Protein AF-A0A0F9SJK8-F1 (afdb_monomer_lite)

Sequence (88 aa):
MANTTGKKFGGRQKGTQNKLTTSFKELVMQTYCELERKKDKGMLIWALENETDFYKIASKLIPTEMQGQMTGELLIKVIREGNNPKTT

Structure (mmCIF, N/CA/C/O backbone):
data_AF-A0A0F9SJK8-F1
#
_entry.id   AF-A0A0F9SJK8-F1
#
loop_
_atom_site.group_PDB
_atom_site.id
_atom_site.type_symbol
_atom_site.label_atom_id
_atom_site.label_alt_id
_atom_site.label_comp_id
_atom_site.label_asym_id
_atom_site.label_entity_id
_atom_site.label_seq_id
_atom_site.pdbx_PDB_ins_code
_atom_site.Cartn_x
_atom_site.Cartn_y
_atom_site.Cartn_z
_atom_site.occupancy
_atom_site.B_iso_or_equiv
_atom_site.auth_seq_id
_atom_site.auth_comp_id
_atom_site.auth_asym_id
_atom_site.auth_atom_id
_atom_site.pdbx_PDB_model_num
ATOM 1 N N . MET A 1 1 ? -14.827 -0.108 61.894 1.00 40.59 1 MET A N 1
ATOM 2 C CA . MET A 1 1 ? -14.703 -0.996 60.719 1.00 40.59 1 MET A CA 1
ATOM 3 C C . MET A 1 1 ? -14.873 -0.145 59.470 1.00 40.59 1 MET A C 1
ATOM 5 O O . MET A 1 1 ? -15.905 0.500 59.347 1.00 40.59 1 MET A O 1
ATOM 9 N N . ALA A 1 2 ? -13.850 -0.035 58.619 1.00 45.44 2 ALA A N 1
ATOM 10 C CA . ALA A 1 2 ? -13.893 0.823 57.434 1.00 45.44 2 ALA A CA 1
ATOM 11 C C . ALA A 1 2 ? -14.419 0.030 56.225 1.00 45.44 2 ALA A C 1
ATOM 13 O O . ALA A 1 2 ? -13.765 -0.904 55.773 1.00 45.44 2 ALA A O 1
ATOM 14 N N . ASN A 1 3 ? -15.595 0.402 55.713 1.00 53.53 3 ASN A N 1
ATOM 15 C CA . ASN A 1 3 ? -16.116 -0.093 54.437 1.00 53.53 3 ASN A CA 1
ATOM 16 C C . ASN A 1 3 ? -15.500 0.729 53.298 1.00 53.53 3 ASN A C 1
ATOM 18 O O . ASN A 1 3 ? -16.013 1.788 52.940 1.00 53.53 3 ASN A O 1
ATOM 22 N N . THR A 1 4 ? -14.401 0.257 52.713 1.00 55.44 4 THR A N 1
ATOM 23 C CA . THR A 1 4 ? -13.892 0.776 51.438 1.00 55.44 4 THR A CA 1
ATOM 24 C C . THR A 1 4 ? -14.419 -0.090 50.300 1.00 55.44 4 THR A C 1
ATOM 26 O O . THR A 1 4 ? -13.765 -1.010 49.815 1.00 55.44 4 THR A O 1
ATOM 29 N N . THR A 1 5 ? -15.634 0.217 49.846 1.00 57.78 5 THR A N 1
ATOM 30 C CA . THR A 1 5 ? -16.185 -0.302 48.589 1.00 57.78 5 THR A CA 1
ATOM 31 C C . THR A 1 5 ? -15.348 0.251 47.432 1.00 57.78 5 THR A C 1
ATOM 33 O O . THR A 1 5 ? -15.653 1.299 46.868 1.00 57.78 5 THR A O 1
ATOM 36 N N . GLY A 1 6 ? -14.245 -0.425 47.106 1.00 56.16 6 GLY A N 1
ATOM 37 C CA . GLY A 1 6 ? -13.291 -0.049 46.062 1.00 56.16 6 GLY A CA 1
ATOM 38 C C . GLY A 1 6 ? -13.851 -0.221 44.650 1.00 56.16 6 GLY A C 1
ATOM 39 O O . GLY A 1 6 ? -13.351 -1.031 43.874 1.00 56.16 6 GLY A O 1
ATOM 40 N N . LYS A 1 7 ? -14.899 0.525 44.287 1.00 64.50 7 LYS A N 1
ATOM 41 C CA . LYS A 1 7 ? -15.338 0.626 42.891 1.00 64.50 7 LYS A CA 1
ATOM 42 C C . LYS A 1 7 ? -14.344 1.505 42.130 1.00 64.50 7 LYS A C 1
ATOM 44 O O . LYS A 1 7 ? -14.222 2.696 42.397 1.00 64.50 7 LYS A O 1
ATOM 49 N N . LYS A 1 8 ? -13.610 0.912 41.182 1.00 63.91 8 LYS A N 1
ATOM 50 C CA . LY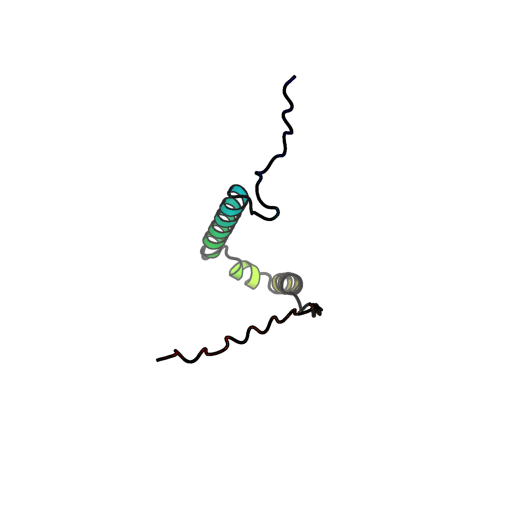S A 1 8 ? -12.728 1.642 40.260 1.00 63.91 8 LYS A CA 1
ATOM 51 C C . LYS A 1 8 ? -13.589 2.418 39.257 1.00 63.91 8 LYS A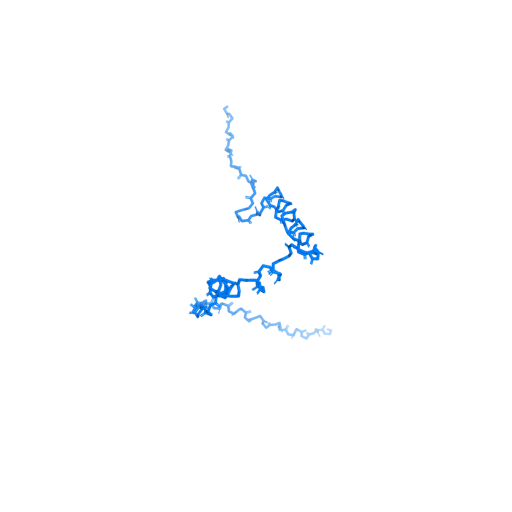 C 1
ATOM 53 O O . LYS A 1 8 ? -14.144 1.822 38.343 1.00 63.91 8 LYS A O 1
ATOM 58 N N . PHE A 1 9 ? -13.690 3.736 39.419 1.00 63.97 9 PHE A N 1
ATOM 59 C CA . PHE A 1 9 ? -14.405 4.638 38.496 1.00 63.97 9 PHE A CA 1
ATOM 60 C C . PHE A 1 9 ? -13.518 5.188 37.367 1.00 63.97 9 PHE A C 1
ATOM 62 O O . PHE A 1 9 ? -13.905 6.111 36.658 1.00 63.97 9 PHE A O 1
ATOM 69 N N . GLY A 1 10 ? -12.314 4.641 37.199 1.00 71.00 10 GLY A N 1
ATOM 70 C CA . GLY A 1 10 ? -11.326 5.151 36.261 1.00 71.00 10 GLY A CA 1
ATOM 71 C C . GLY A 1 10 ? -10.475 4.034 35.681 1.00 71.00 10 GLY A C 1
ATOM 72 O O . GLY A 1 10 ? -9.987 3.158 36.395 1.00 71.00 10 GLY A O 1
ATOM 73 N N . GLY A 1 11 ? -10.318 4.080 34.364 1.00 71.56 11 GLY A N 1
ATOM 74 C CA . GLY A 1 11 ? -9.530 3.168 33.553 1.00 71.56 11 GLY A CA 1
ATOM 75 C C . GLY A 1 11 ? -9.558 3.653 32.108 1.00 71.56 11 GLY A C 1
ATOM 76 O O . GLY A 1 11 ? -10.443 4.414 31.716 1.00 71.56 11 GLY A O 1
ATOM 77 N N . ARG A 1 12 ? -8.568 3.253 31.311 1.00 68.88 12 ARG A N 1
ATOM 78 C CA . ARG A 1 12 ? -8.546 3.584 29.883 1.00 68.88 12 ARG A CA 1
ATOM 79 C C . ARG A 1 12 ? -9.796 2.993 29.219 1.00 68.88 12 ARG A C 1
ATOM 81 O O . ARG A 1 12 ? -10.093 1.820 29.445 1.00 68.88 12 ARG A O 1
ATOM 88 N N . GLN A 1 13 ? -10.525 3.784 28.431 1.00 77.38 13 GLN A N 1
ATOM 89 C CA . GLN A 1 13 ? -11.717 3.285 27.743 1.00 77.38 13 GLN A CA 1
ATOM 90 C C . GLN A 1 13 ? -11.329 2.139 26.797 1.00 77.38 13 GLN A C 1
ATOM 92 O O . GLN A 1 13 ? -10.269 2.153 26.163 1.00 77.38 13 GLN A O 1
ATOM 97 N N . LYS A 1 14 ? -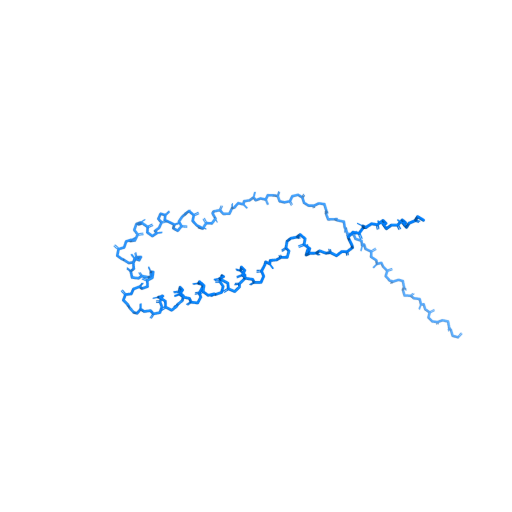12.177 1.109 26.718 1.00 61.16 14 LYS A N 1
ATOM 98 C CA . LYS A 1 14 ? -11.967 -0.025 25.811 1.00 61.16 14 LYS A CA 1
ATOM 99 C C . LYS A 1 14 ? -11.934 0.509 24.374 1.00 61.16 14 LYS A C 1
ATOM 101 O O . LYS A 1 14 ? -12.891 1.133 23.937 1.00 61.16 14 LYS A O 1
ATOM 106 N N . GLY A 1 15 ? -10.821 0.294 23.672 1.00 68.69 15 GLY A N 1
ATOM 107 C CA . GLY A 1 15 ? -10.587 0.834 22.326 1.00 68.69 15 GLY A CA 1
ATOM 108 C C . GLY A 1 15 ? -9.721 2.098 22.277 1.00 68.69 15 GLY A C 1
ATOM 109 O O . GLY A 1 15 ? -9.301 2.493 21.194 1.00 68.69 15 GLY A O 1
ATOM 110 N N . THR A 1 16 ? -9.368 2.707 23.418 1.00 70.81 16 THR A N 1
ATOM 111 C CA . THR A 1 16 ? -8.372 3.786 23.432 1.00 70.81 16 THR A CA 1
ATOM 112 C C . THR A 1 16 ? -7.013 3.232 23.012 1.00 70.81 16 THR A C 1
ATOM 114 O O . THR A 1 16 ? -6.362 2.508 23.770 1.00 70.81 16 THR A O 1
ATOM 117 N N . GLN A 1 17 ? -6.566 3.600 21.813 1.00 64.44 17 GLN A N 1
ATOM 118 C CA . GLN A 1 17 ? -5.284 3.172 21.263 1.00 64.44 17 GLN A CA 1
ATOM 119 C C . GLN A 1 17 ? -4.138 3.557 22.210 1.00 64.44 17 GLN A C 1
ATOM 121 O O . GLN A 1 17 ? -4.137 4.642 22.809 1.00 64.44 17 GLN A O 1
ATOM 126 N N . ASN A 1 18 ? -3.172 2.652 22.405 1.00 68.56 18 ASN A N 1
ATOM 127 C CA . ASN A 1 18 ? -2.031 2.945 23.262 1.00 68.56 18 ASN A CA 1
ATOM 128 C C . ASN A 1 18 ? -1.147 4.008 22.584 1.00 68.56 18 ASN A C 1
ATOM 130 O O . ASN A 1 18 ? -0.827 3.868 21.407 1.00 68.56 18 ASN A O 1
ATOM 134 N N . LYS A 1 19 ? -0.717 5.050 23.309 1.00 70.25 19 LYS A N 1
ATOM 135 C CA . LYS A 1 19 ? 0.087 6.142 22.724 1.00 70.25 19 LYS A CA 1
ATOM 136 C C . LYS A 1 19 ? 1.395 5.588 22.149 1.00 70.25 19 LYS A C 1
ATOM 138 O O . LYS A 1 19 ? 1.758 5.919 21.032 1.00 70.25 19 LYS A O 1
ATOM 143 N N . LEU A 1 20 ? 1.999 4.631 22.860 1.00 73.25 20 LEU A N 1
ATOM 144 C CA . LEU A 1 20 ? 3.176 3.883 22.414 1.00 73.25 20 LEU A CA 1
ATOM 145 C C . LEU A 1 20 ? 2.945 3.172 21.070 1.00 73.25 20 LEU A C 1
ATOM 147 O O . LEU A 1 20 ? 3.780 3.237 20.176 1.00 73.25 20 LEU A O 1
ATOM 151 N N . THR A 1 21 ? 1.789 2.520 20.905 1.00 73.50 21 THR A N 1
ATOM 152 C CA . THR A 1 21 ? 1.456 1.833 19.648 1.00 73.50 21 THR A CA 1
ATOM 153 C C . THR A 1 21 ? 1.164 2.801 18.508 1.00 73.50 21 THR A C 1
ATOM 155 O O . THR A 1 21 ? 1.372 2.440 17.356 1.00 73.50 21 THR A O 1
ATOM 158 N N . THR A 1 22 ? 0.690 4.014 18.799 1.00 76.81 22 THR A N 1
ATOM 159 C CA . THR A 1 22 ? 0.501 5.060 17.787 1.00 76.81 22 THR A CA 1
ATOM 160 C C . THR A 1 22 ? 1.849 5.593 17.309 1.00 76.81 22 THR A C 1
ATOM 162 O O . THR A 1 22 ? 2.125 5.516 16.118 1.00 76.81 22 THR A O 1
ATOM 165 N N . SER A 1 23 ? 2.734 5.994 18.225 1.00 79.19 23 SER A N 1
ATOM 166 C CA . SER A 1 23 ? 4.068 6.499 17.875 1.00 79.19 23 SER A CA 1
ATOM 167 C C . SER A 1 23 ? 4.920 5.465 17.139 1.00 79.19 23 SER A C 1
ATOM 169 O O . SER A 1 23 ? 5.663 5.806 16.225 1.00 79.19 23 SER A O 1
ATOM 171 N N . PHE A 1 24 ? 4.784 4.180 17.481 1.00 78.25 24 PHE A N 1
ATOM 172 C CA . PHE A 1 24 ? 5.465 3.120 16.741 1.00 78.25 24 PHE A CA 1
ATOM 173 C C . PHE A 1 24 ? 4.939 2.977 15.304 1.00 78.25 24 PHE A C 1
ATOM 175 O O . PHE A 1 24 ? 5.733 2.843 14.378 1.00 78.25 24 PHE A O 1
ATOM 182 N N . LYS A 1 25 ? 3.617 3.055 15.086 1.00 81.56 25 LYS A N 1
ATOM 183 C CA . LYS A 1 25 ? 3.036 3.038 13.730 1.00 81.56 25 LYS A CA 1
ATOM 184 C C . LYS A 1 25 ? 3.504 4.231 12.898 1.00 81.56 25 LYS A C 1
ATOM 186 O O . LYS A 1 25 ? 3.828 4.056 11.729 1.00 81.56 25 LYS A O 1
ATOM 191 N N . GLU A 1 26 ? 3.553 5.415 13.500 1.00 87.31 26 GLU A N 1
ATOM 192 C CA . GLU A 1 26 ? 4.054 6.634 12.855 1.00 87.31 26 GLU A CA 1
ATOM 193 C C . GLU A 1 26 ? 5.520 6.481 12.445 1.00 87.31 26 GLU A C 1
ATOM 195 O O . GLU A 1 26 ? 5.863 6.747 11.295 1.00 87.31 26 GLU A O 1
ATOM 200 N N . LEU A 1 27 ? 6.363 5.964 13.343 1.00 88.56 27 LEU A N 1
ATOM 201 C CA . LEU A 1 27 ? 7.774 5.711 13.061 1.00 88.56 27 LEU A CA 1
ATOM 202 C C . LEU A 1 27 ? 7.957 4.708 11.913 1.00 88.56 27 L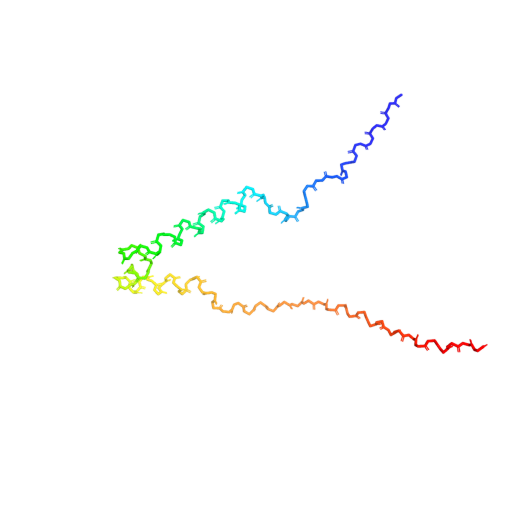EU A C 1
ATOM 204 O O . LEU A 1 27 ? 8.774 4.931 11.020 1.00 88.56 27 LEU A O 1
ATOM 208 N N . VAL A 1 28 ? 7.189 3.614 11.912 1.00 86.31 28 VAL A N 1
ATOM 209 C CA . VAL A 1 28 ? 7.232 2.607 10.841 1.00 86.31 28 VAL A CA 1
ATOM 210 C C . VAL A 1 28 ? 6.791 3.213 9.507 1.00 86.31 28 VAL A C 1
ATOM 212 O O . VAL A 1 28 ? 7.475 3.017 8.505 1.00 86.31 28 VAL A O 1
ATOM 215 N N . MET A 1 29 ? 5.707 3.995 9.493 1.00 87.88 29 MET A N 1
ATOM 216 C CA . MET A 1 29 ? 5.229 4.678 8.287 1.00 87.88 29 MET A CA 1
ATOM 217 C C . MET A 1 29 ? 6.268 5.667 7.751 1.00 87.88 29 MET A C 1
ATOM 219 O O . MET A 1 29 ? 6.562 5.675 6.560 1.00 87.88 29 MET A O 1
ATOM 223 N N . GLN A 1 30 ? 6.870 6.470 8.628 1.00 90.31 30 GLN A N 1
ATOM 224 C CA . GLN A 1 30 ? 7.916 7.410 8.241 1.00 90.31 30 GLN A CA 1
ATOM 225 C C . GLN A 1 30 ? 9.134 6.680 7.664 1.00 90.31 30 GLN A C 1
ATOM 227 O O . GLN A 1 30 ? 9.634 7.064 6.611 1.00 90.31 30 GLN A O 1
ATOM 232 N N . THR A 1 31 ? 9.572 5.597 8.308 1.00 85.25 31 THR A N 1
ATOM 233 C CA . THR A 1 31 ? 10.694 4.775 7.828 1.00 85.25 31 THR A CA 1
ATOM 234 C C . THR A 1 31 ? 10.401 4.183 6.450 1.00 85.25 31 THR A C 1
ATOM 236 O O . THR A 1 31 ? 11.261 4.223 5.574 1.00 85.25 31 THR A O 1
ATOM 239 N N . TYR A 1 32 ? 9.181 3.684 6.236 1.00 86.94 32 TYR A N 1
ATOM 240 C CA . TYR A 1 32 ? 8.735 3.182 4.938 1.00 86.94 32 TYR A CA 1
ATOM 241 C C . TYR A 1 32 ? 8.772 4.277 3.865 1.00 86.94 32 TYR A C 1
ATOM 243 O O . TYR A 1 32 ? 9.388 4.084 2.822 1.00 86.94 32 TYR A O 1
ATOM 251 N N . CYS A 1 33 ? 8.210 5.458 4.138 1.00 86.94 33 CYS A N 1
ATOM 252 C CA . CYS A 1 33 ? 8.241 6.587 3.206 1.00 86.94 33 CYS A CA 1
ATOM 253 C C . CYS A 1 33 ? 9.671 7.007 2.828 1.00 86.94 33 CYS A C 1
ATOM 255 O O . CYS A 1 33 ? 9.933 7.322 1.670 1.00 86.94 33 CYS A O 1
ATOM 257 N N . GLU A 1 34 ? 10.603 7.017 3.782 1.00 88.12 34 GLU A N 1
ATOM 258 C CA . GLU A 1 34 ? 12.007 7.341 3.505 1.00 88.12 34 GLU A CA 1
ATOM 259 C C . GLU A 1 34 ? 12.714 6.250 2.686 1.00 88.12 34 GLU A C 1
ATOM 261 O O . GLU A 1 34 ? 13.584 6.561 1.873 1.00 88.12 34 GLU A O 1
ATOM 266 N N . LEU A 1 35 ? 12.342 4.976 2.857 1.00 84.75 35 LEU A N 1
ATOM 267 C CA . LEU A 1 35 ? 12.829 3.887 2.007 1.00 84.75 35 LEU A CA 1
ATOM 268 C C . LEU A 1 35 ? 12.278 3.998 0.581 1.00 84.75 35 LEU A C 1
ATOM 270 O O . LEU A 1 35 ? 13.056 3.899 -0.363 1.00 84.75 35 LEU A O 1
ATOM 274 N N . GLU A 1 36 ? 10.986 4.295 0.427 1.00 86.00 36 GLU A N 1
ATOM 275 C CA . GLU A 1 36 ? 10.338 4.493 -0.876 1.00 86.00 36 GLU A CA 1
ATOM 276 C C . GLU A 1 36 ? 10.926 5.664 -1.669 1.00 86.00 36 GLU A C 1
ATOM 278 O O . GLU A 1 36 ? 11.049 5.599 -2.889 1.00 86.00 36 GLU A O 1
ATOM 283 N N . ARG A 1 37 ? 11.335 6.742 -0.988 1.00 83.69 37 ARG A N 1
ATOM 284 C CA . ARG A 1 37 ? 11.976 7.901 -1.633 1.00 83.69 37 ARG A CA 1
ATOM 285 C C . ARG A 1 37 ? 13.367 7.599 -2.185 1.00 83.69 37 ARG A C 1
ATOM 287 O O . ARG A 1 37 ? 13.881 8.387 -2.982 1.00 83.69 37 ARG A O 1
ATOM 294 N N . LYS A 1 38 ? 14.014 6.506 -1.766 1.00 83.56 38 LYS A N 1
ATOM 295 C CA . LYS A 1 38 ? 15.326 6.136 -2.302 1.00 83.56 38 LYS A CA 1
ATOM 296 C C . LYS A 1 38 ? 15.161 5.632 -3.728 1.00 83.56 38 LYS A C 1
ATOM 298 O O . LYS A 1 38 ? 14.523 4.614 -3.974 1.00 83.56 38 LYS A O 1
ATOM 303 N N . LYS A 1 39 ? 15.830 6.334 -4.641 1.00 69.75 39 LYS A N 1
ATOM 304 C CA . LYS A 1 39 ? 15.720 6.190 -6.097 1.00 69.75 39 LYS A CA 1
ATOM 305 C C . LYS A 1 39 ? 16.022 4.794 -6.657 1.00 69.75 39 LYS A C 1
ATOM 307 O O . LYS A 1 39 ? 15.698 4.575 -7.811 1.00 69.75 39 LYS A O 1
ATOM 312 N N . ASP A 1 40 ? 16.586 3.889 -5.851 1.00 73.62 40 ASP A N 1
ATOM 313 C CA . ASP A 1 40 ? 17.050 2.561 -6.281 1.00 73.62 40 ASP A CA 1
ATOM 314 C C . ASP A 1 40 ? 16.493 1.400 -5.432 1.00 73.62 40 ASP A C 1
ATOM 316 O O . ASP A 1 40 ? 16.904 0.256 -5.611 1.00 73.62 40 ASP A O 1
ATOM 320 N N . LYS A 1 41 ? 15.631 1.668 -4.437 1.00 74.12 41 LYS A N 1
ATOM 321 C CA . LYS A 1 41 ? 15.184 0.643 -3.463 1.00 74.12 41 LYS A CA 1
ATOM 322 C C . LYS A 1 41 ? 13.708 0.734 -3.058 1.00 74.12 41 LYS A C 1
ATOM 324 O O . LYS A 1 41 ? 13.317 0.097 -2.083 1.00 74.12 41 LYS A O 1
ATOM 329 N N . GLY A 1 42 ? 12.912 1.527 -3.772 1.00 83.94 42 GLY A N 1
ATOM 330 C CA . GLY A 1 42 ? 11.478 1.658 -3.513 1.00 83.94 42 GLY A CA 1
ATOM 331 C C . GLY A 1 42 ? 10.656 0.499 -4.080 1.00 83.94 42 GLY A C 1
ATOM 332 O O . GLY A 1 42 ? 11.082 -0.207 -4.999 1.00 83.94 42 GLY A O 1
ATOM 333 N N . MET A 1 43 ? 9.437 0.348 -3.571 1.00 84.69 43 MET A N 1
ATOM 334 C CA . MET A 1 43 ? 8.466 -0.668 -3.964 1.00 84.69 43 MET A CA 1
ATOM 335 C C . MET A 1 43 ? 8.134 -0.605 -5.452 1.00 84.69 43 MET A C 1
ATOM 337 O O . MET A 1 43 ? 7.880 -1.640 -6.058 1.00 84.69 43 MET A O 1
ATOM 341 N N . LEU A 1 44 ? 8.188 0.584 -6.063 1.00 86.31 44 LEU A N 1
ATOM 342 C CA . LEU A 1 44 ? 8.012 0.739 -7.508 1.00 86.31 44 LEU A CA 1
ATOM 343 C C . LEU A 1 44 ? 9.059 -0.052 -8.304 1.00 86.31 44 LEU A C 1
ATOM 345 O O . LEU A 1 44 ? 8.711 -0.714 -9.272 1.00 86.31 44 LEU A O 1
ATOM 349 N N . ILE A 1 45 ? 10.328 -0.003 -7.898 1.00 89.19 45 ILE A N 1
ATOM 350 C CA . ILE A 1 45 ? 11.418 -0.679 -8.618 1.00 89.19 45 ILE A CA 1
ATOM 351 C C . ILE A 1 45 ? 11.284 -2.184 -8.455 1.00 89.19 45 ILE A C 1
ATOM 353 O O . ILE A 1 45 ? 11.308 -2.912 -9.441 1.00 89.19 45 ILE A O 1
ATOM 357 N N . TRP A 1 46 ? 11.027 -2.634 -7.226 1.00 90.50 46 TRP A N 1
ATOM 358 C CA . TRP A 1 46 ? 10.731 -4.038 -6.969 1.00 90.50 46 TRP A CA 1
ATOM 359 C C . TRP A 1 46 ? 9.530 -4.533 -7.789 1.00 90.50 46 TRP A C 1
ATOM 361 O O . TRP A 1 46 ? 9.582 -5.629 -8.343 1.00 90.50 46 TRP A O 1
ATOM 371 N N . ALA A 1 47 ? 8.472 -3.722 -7.900 1.00 90.19 47 ALA A N 1
ATOM 372 C CA . ALA A 1 47 ? 7.273 -4.053 -8.663 1.00 90.19 47 ALA A CA 1
ATOM 373 C C . ALA A 1 47 ? 7.535 -4.125 -10.173 1.00 90.19 47 ALA A C 1
ATOM 375 O O . ALA A 1 47 ? 6.989 -5.010 -10.821 1.00 90.19 47 ALA A O 1
ATOM 376 N N . LEU A 1 48 ? 8.380 -3.246 -10.722 1.00 89.75 48 LEU A N 1
ATOM 377 C CA . LEU A 1 48 ? 8.798 -3.297 -12.128 1.00 89.75 48 LEU A CA 1
ATOM 378 C C . LEU A 1 48 ? 9.659 -4.534 -12.425 1.00 89.75 48 LEU A C 1
ATOM 380 O O . LEU A 1 48 ? 9.541 -5.125 -13.492 1.00 89.75 48 LEU A O 1
ATOM 384 N N . GLU A 1 49 ? 10.505 -4.954 -11.483 1.00 93.38 49 GLU A N 1
ATOM 385 C CA . GLU A 1 49 ? 11.310 -6.175 -11.617 1.00 93.38 49 GLU A CA 1
ATOM 386 C C . GLU A 1 49 ? 10.488 -7.460 -11.401 1.00 93.38 49 GLU A C 1
ATOM 388 O O . GLU A 1 49 ? 10.843 -8.515 -11.923 1.00 93.38 49 GLU A O 1
ATOM 393 N N . ASN A 1 50 ? 9.390 -7.388 -10.637 1.00 93.00 50 ASN A N 1
ATOM 394 C CA . ASN A 1 50 ? 8.601 -8.542 -10.191 1.00 93.00 50 ASN A CA 1
ATOM 395 C C . ASN A 1 50 ? 7.089 -8.323 -10.386 1.00 93.00 50 ASN A C 1
ATOM 397 O O . ASN A 1 50 ? 6.291 -8.548 -9.472 1.00 93.00 50 ASN A O 1
ATOM 401 N N . GLU A 1 51 ? 6.674 -7.911 -11.587 1.00 91.69 51 GLU A N 1
ATOM 402 C CA . GLU A 1 51 ? 5.289 -7.496 -11.874 1.00 91.69 51 GLU A CA 1
ATOM 403 C C . GLU A 1 51 ? 4.245 -8.548 -11.474 1.00 91.69 51 GLU A C 1
ATOM 405 O O . GLU A 1 51 ? 3.238 -8.247 -10.833 1.00 91.69 51 GLU A O 1
ATOM 410 N N . THR A 1 52 ? 4.496 -9.817 -11.809 1.00 93.19 52 THR A N 1
ATOM 411 C CA . THR A 1 52 ? 3.552 -10.911 -11.531 1.00 93.19 52 THR A CA 1
ATOM 412 C C . THR A 1 52 ? 3.336 -11.109 -10.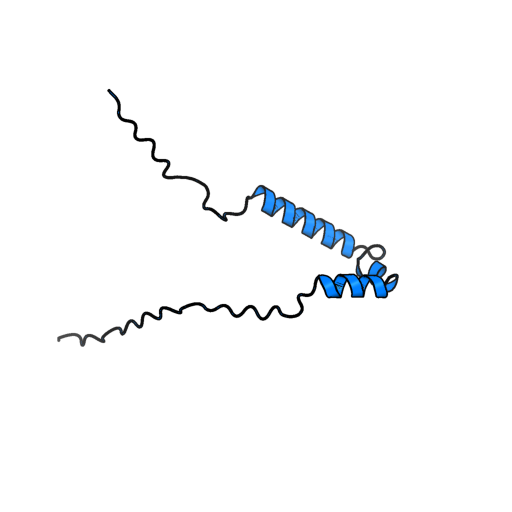029 1.00 93.19 52 THR A C 1
ATOM 414 O O . THR A 1 52 ? 2.210 -11.338 -9.583 1.00 93.19 52 THR A O 1
ATOM 417 N N . ASP A 1 53 ? 4.400 -11.019 -9.235 1.00 91.88 53 ASP A N 1
ATOM 418 C CA . ASP A 1 53 ? 4.308 -11.196 -7.788 1.00 91.88 53 ASP A CA 1
ATOM 419 C C . ASP A 1 53 ? 3.706 -9.967 -7.113 1.00 91.88 53 ASP A C 1
ATOM 421 O O . ASP A 1 53 ? 2.892 -10.116 -6.197 1.00 91.88 53 ASP A O 1
ATOM 425 N N . PHE A 1 54 ? 3.993 -8.770 -7.630 1.00 91.56 54 PHE A N 1
ATOM 426 C CA . PHE A 1 54 ? 3.305 -7.551 -7.226 1.00 91.56 54 PHE A CA 1
ATOM 427 C C . PHE A 1 54 ? 1.786 -7.691 -7.394 1.00 91.56 54 PHE A C 1
ATOM 429 O O . PHE A 1 54 ? 1.049 -7.495 -6.426 1.00 91.56 54 PHE A O 1
ATOM 436 N N . TYR A 1 55 ? 1.296 -8.116 -8.565 1.00 90.06 55 TYR A N 1
ATOM 437 C CA . TYR A 1 55 ? -0.146 -8.258 -8.799 1.00 90.06 55 TYR A CA 1
ATOM 438 C C . TYR A 1 55 ? -0.801 -9.353 -7.946 1.00 90.06 55 TYR A C 1
ATOM 440 O O . TYR A 1 55 ? -1.913 -9.150 -7.459 1.00 90.06 55 TYR A O 1
ATOM 448 N N . LYS A 1 56 ? -0.120 -10.479 -7.684 1.00 88.62 56 LYS A N 1
ATOM 449 C CA . LYS A 1 56 ? -0.615 -11.524 -6.760 1.00 88.62 56 LYS A CA 1
ATOM 450 C C . LYS A 1 56 ? -0.758 -11.028 -5.321 1.00 88.62 56 LYS A C 1
ATOM 452 O O . LYS A 1 56 ? -1.606 -11.524 -4.578 1.00 88.62 56 LYS A O 1
ATOM 457 N N . ILE A 1 57 ? 0.120 -10.125 -4.886 1.00 87.19 57 ILE A N 1
ATOM 458 C CA . ILE A 1 57 ? 0.036 -9.508 -3.559 1.00 87.19 57 ILE A CA 1
ATOM 459 C C . ILE A 1 57 ? -1.063 -8.442 -3.561 1.00 87.19 57 ILE A C 1
ATOM 461 O O . ILE A 1 57 ? -1.916 -8.449 -2.672 1.00 87.19 57 ILE A O 1
ATOM 465 N N . ALA A 1 58 ? -1.103 -7.583 -4.582 1.00 84.94 58 ALA A N 1
ATOM 466 C CA . ALA A 1 58 ? -2.118 -6.545 -4.733 1.00 84.94 58 ALA A CA 1
ATOM 467 C C . ALA A 1 58 ? -3.539 -7.130 -4.741 1.00 84.94 58 ALA A C 1
ATOM 469 O O . ALA A 1 58 ? -4.407 -6.621 -4.036 1.00 84.94 58 ALA A O 1
ATOM 470 N N . SER A 1 59 ? -3.766 -8.255 -5.426 1.00 85.00 59 SER A N 1
ATOM 471 C CA . SER A 1 59 ? -5.073 -8.922 -5.473 1.00 85.00 59 SER A CA 1
ATOM 472 C C . SER A 1 59 ? -5.545 -9.473 -4.122 1.00 85.00 59 SER A C 1
ATOM 474 O O . SER A 1 59 ? -6.727 -9.754 -3.963 1.00 85.00 59 SER A O 1
ATOM 476 N N . LYS A 1 60 ? -4.636 -9.679 -3.160 1.00 83.62 60 LYS A N 1
ATOM 477 C CA . LYS A 1 60 ? -4.964 -10.136 -1.797 1.00 83.62 60 LYS A CA 1
ATOM 478 C C . LYS A 1 60 ? -5.183 -8.976 -0.831 1.00 83.62 60 LYS A C 1
ATOM 480 O O . LYS A 1 60 ? -5.899 -9.135 0.152 1.00 83.62 60 LYS A O 1
ATOM 485 N N . LEU A 1 61 ? -4.509 -7.851 -1.069 1.00 79.75 61 LEU A N 1
ATOM 486 C CA . LEU A 1 61 ? -4.558 -6.669 -0.209 1.00 79.75 61 LEU A CA 1
ATOM 487 C C . LEU A 1 61 ? -5.710 -5.736 -0.563 1.00 79.75 61 LEU A C 1
ATOM 489 O O . LEU A 1 61 ? -6.256 -5.099 0.332 1.00 79.75 61 LEU A O 1
ATOM 493 N N . ILE A 1 62 ? -6.062 -5.642 -1.845 1.00 77.94 62 ILE A N 1
ATOM 494 C CA . ILE A 1 62 ? -7.228 -4.894 -2.298 1.00 77.94 62 ILE A CA 1
ATOM 495 C C . ILE A 1 62 ? -8.447 -5.747 -1.950 1.00 77.94 62 ILE A C 1
ATOM 497 O O . ILE A 1 62 ? -8.616 -6.819 -2.535 1.00 77.94 62 ILE A O 1
ATOM 501 N N . PRO A 1 63 ? -9.298 -5.316 -1.005 1.00 67.56 63 PRO A N 1
ATOM 502 C CA . PRO A 1 63 ? -10.543 -6.011 -0.759 1.00 67.56 63 PRO A CA 1
ATOM 503 C C . PRO A 1 63 ? -11.362 -5.905 -2.043 1.00 67.56 63 PRO A C 1
ATOM 505 O O . PRO A 1 63 ? -11.776 -4.812 -2.428 1.00 67.56 63 PRO A O 1
ATOM 508 N N . THR A 1 64 ? -11.597 -7.023 -2.724 1.00 64.19 64 THR A N 1
ATOM 509 C CA . THR A 1 64 ? -12.717 -7.115 -3.661 1.00 64.19 64 THR A CA 1
ATOM 510 C C . THR A 1 64 ? -13.959 -6.898 -2.817 1.00 64.19 64 THR A C 1
ATOM 512 O O . THR A 1 64 ? -14.241 -7.751 -1.978 1.00 64.19 64 THR A O 1
ATOM 515 N N . GLU A 1 65 ? -14.575 -5.719 -2.941 1.00 58.28 65 GLU A N 1
ATOM 516 C CA . GLU A 1 65 ? -15.731 -5.235 -2.179 1.00 58.28 65 GLU A CA 1
ATOM 517 C C . GLU A 1 65 ? -16.437 -6.347 -1.395 1.00 58.28 65 GLU A C 1
ATOM 519 O O . GLU A 1 65 ? -17.246 -7.104 -1.932 1.00 58.28 65 GLU A O 1
ATOM 524 N N . MET A 1 66 ? -16.125 -6.472 -0.101 1.00 56.25 66 MET A N 1
ATOM 525 C CA . MET A 1 66 ? -17.020 -7.206 0.779 1.00 56.25 66 MET A CA 1
ATOM 526 C C . MET A 1 66 ? -18.313 -6.398 0.820 1.00 56.25 66 MET A C 1
ATOM 528 O O . MET A 1 66 ? -18.391 -5.386 1.517 1.00 56.25 66 MET A O 1
ATOM 532 N N . GLN A 1 67 ? -19.328 -6.851 0.085 1.00 53.81 67 GLN A N 1
ATOM 533 C CA . GLN A 1 67 ? -20.727 -6.487 0.295 1.00 53.81 67 GLN A CA 1
ATOM 534 C C . GLN A 1 67 ? -21.157 -7.000 1.676 1.00 53.81 67 GLN A C 1
ATOM 536 O O . GLN A 1 67 ? -21.900 -7.966 1.818 1.00 53.81 67 GLN A O 1
ATOM 541 N N . GLY A 1 68 ? -20.640 -6.379 2.732 1.00 56.91 68 GLY A N 1
ATOM 542 C CA . GLY A 1 68 ? -21.178 -6.526 4.068 1.00 56.91 68 GLY A CA 1
ATOM 543 C C . GLY A 1 68 ? -22.480 -5.745 4.112 1.00 56.91 68 GLY A C 1
ATOM 544 O O . GLY A 1 68 ? -22.454 -4.531 4.304 1.00 56.91 68 GLY A O 1
ATOM 545 N N . GLN A 1 69 ? -23.615 -6.418 3.915 1.00 54.62 69 GLN A N 1
ATOM 546 C CA . GLN A 1 69 ? -24.909 -5.857 4.293 1.00 54.62 69 GLN A CA 1
ATOM 547 C C . GLN A 1 69 ? -24.873 -5.583 5.798 1.00 54.62 69 GLN A C 1
ATOM 549 O O . GLN A 1 69 ? -25.039 -6.484 6.617 1.00 54.62 69 GLN A O 1
ATOM 554 N N . MET A 1 70 ? -24.598 -4.337 6.174 1.00 61.22 70 MET A N 1
ATOM 555 C CA . MET A 1 70 ? -24.799 -3.889 7.541 1.00 61.22 70 MET A CA 1
ATOM 556 C C . MET A 1 70 ? -26.283 -3.582 7.711 1.00 61.22 70 MET A C 1
ATOM 558 O O . MET A 1 70 ? -26.760 -2.517 7.325 1.00 61.22 70 MET A O 1
ATOM 562 N N . THR A 1 71 ? -27.024 -4.527 8.280 1.00 56.06 71 THR A N 1
ATOM 563 C CA . THR A 1 71 ? -28.395 -4.304 8.746 1.00 56.06 71 THR A CA 1
ATOM 564 C C . THR A 1 71 ? -28.319 -3.570 10.083 1.00 56.06 71 THR A C 1
ATOM 566 O O . THR A 1 71 ? -28.195 -4.179 11.142 1.00 56.06 71 THR A O 1
ATOM 569 N N . GLY A 1 72 ? -28.297 -2.240 10.033 1.00 66.31 72 GLY A N 1
ATOM 570 C CA . GLY A 1 72 ? -28.411 -1.387 11.212 1.00 66.31 72 GLY A CA 1
ATOM 571 C C . GLY A 1 72 ? -29.826 -0.833 11.323 1.00 66.31 72 GLY A C 1
ATOM 572 O O . GLY A 1 72 ? -30.303 -0.185 10.394 1.00 66.31 72 GLY A O 1
ATOM 573 N N . GLU A 1 73 ? -30.498 -1.058 12.451 1.00 64.94 73 GLU A N 1
ATOM 574 C CA . GLU A 1 73 ? -31.749 -0.362 12.757 1.00 64.94 73 GLU A CA 1
ATOM 575 C C . GLU A 1 73 ? -31.445 1.112 13.057 1.00 64.94 73 GLU A C 1
ATOM 577 O O . GLU A 1 73 ? -30.864 1.463 14.087 1.00 64.94 73 GLU A O 1
ATOM 582 N N . LEU A 1 74 ? -31.811 1.994 12.127 1.00 69.50 74 LEU A N 1
ATOM 583 C CA . LEU A 1 74 ? -31.715 3.439 12.311 1.00 69.50 74 LEU A CA 1
ATOM 584 C C . LEU A 1 74 ? -32.884 3.924 13.176 1.00 69.50 74 LEU A C 1
ATOM 586 O O . LEU A 1 74 ? -34.003 4.090 12.694 1.00 69.50 74 LEU A O 1
ATOM 590 N N . LEU A 1 75 ? -32.621 4.207 14.454 1.00 64.25 75 LEU A N 1
ATOM 591 C CA . LEU A 1 75 ? -33.562 4.939 15.304 1.00 64.25 75 LEU A CA 1
ATOM 592 C C . LEU A 1 75 ? -33.506 6.436 14.973 1.00 64.25 75 LEU A C 1
ATOM 594 O O . LEU A 1 75 ? -32.664 7.177 15.481 1.00 64.25 75 LEU A O 1
ATOM 598 N N . ILE A 1 76 ? -34.424 6.895 14.122 1.00 78.62 76 ILE A N 1
ATOM 599 C CA . ILE A 1 76 ? -34.584 8.318 13.803 1.00 78.62 76 ILE A CA 1
ATOM 600 C C . ILE A 1 76 ? -35.482 8.970 14.862 1.00 78.62 76 ILE A C 1
ATOM 602 O O . ILE A 1 76 ? -36.683 8.711 14.920 1.00 78.62 76 ILE A O 1
ATOM 606 N N . LYS A 1 77 ? -34.920 9.864 15.686 1.00 73.06 77 LYS A N 1
ATOM 607 C CA . LYS A 1 77 ? -35.690 10.712 16.610 1.00 73.06 77 LYS A CA 1
ATOM 608 C C . LYS A 1 77 ? -35.966 12.066 15.954 1.00 73.06 77 LYS A C 1
ATOM 610 O O . LYS A 1 77 ? -35.124 12.957 15.984 1.00 73.06 77 LYS A O 1
ATOM 615 N N . VAL A 1 78 ? -37.147 12.222 15.358 1.00 77.81 78 VAL A N 1
ATOM 616 C CA . VAL A 1 78 ? -37.593 13.508 14.801 1.00 77.81 78 VAL A CA 1
ATOM 617 C C . VAL A 1 78 ? -38.027 14.422 15.950 1.00 77.81 78 VAL A C 1
ATOM 619 O O . VAL A 1 78 ? -39.054 14.181 16.580 1.00 77.81 78 VAL A O 1
ATOM 622 N N . ILE A 1 79 ? -37.256 15.475 16.225 1.00 77.31 79 ILE A N 1
ATOM 623 C CA . ILE A 1 79 ? -37.648 16.546 17.150 1.00 77.31 79 ILE A CA 1
ATOM 624 C C . ILE A 1 79 ? -38.205 17.688 16.300 1.00 77.31 79 ILE A C 1
ATOM 626 O O . ILE A 1 79 ? -37.477 18.295 15.520 1.00 77.31 79 ILE A O 1
ATOM 630 N N . ARG A 1 80 ? -39.509 17.958 16.416 1.00 70.62 80 ARG A N 1
ATOM 631 C CA . ARG A 1 80 ? -40.120 19.167 15.853 1.00 70.62 80 ARG A CA 1
ATOM 632 C C . ARG A 1 80 ? -40.056 20.253 16.917 1.00 70.62 80 ARG A C 1
ATOM 634 O O . ARG A 1 80 ? -40.744 20.150 17.929 1.00 70.62 80 ARG A O 1
ATOM 641 N N . GLU A 1 81 ? -39.235 21.272 16.700 1.00 62.56 81 GLU A N 1
ATOM 642 C CA . GLU A 1 81 ? -39.280 22.480 17.520 1.00 62.56 81 GLU A CA 1
ATOM 643 C C . GLU A 1 81 ? -40.557 23.252 17.171 1.00 62.56 81 GLU A C 1
ATOM 645 O O . GLU A 1 81 ? -40.727 23.763 16.064 1.00 62.5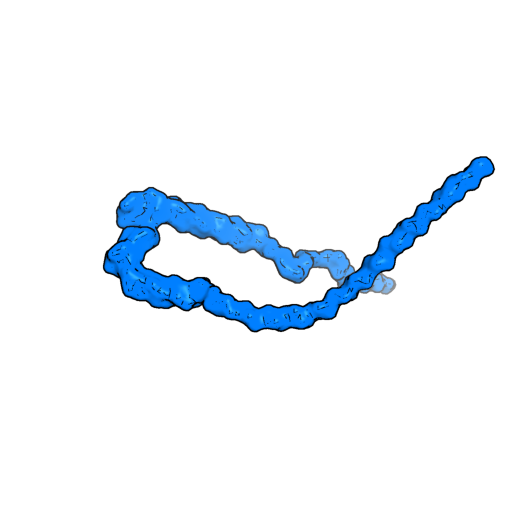6 81 GLU A O 1
ATOM 650 N N . GLY A 1 82 ? -41.508 23.255 18.106 1.00 55.88 82 GLY A N 1
ATOM 651 C CA . GLY A 1 82 ? -42.713 24.064 18.014 1.00 55.88 82 GLY A CA 1
ATOM 652 C C . GLY A 1 82 ? -42.348 25.537 18.151 1.00 55.88 82 GLY A C 1
ATOM 653 O O . GLY A 1 82 ? -41.816 25.958 19.175 1.00 55.88 82 GLY A O 1
ATOM 654 N N . ASN A 1 83 ? -42.642 26.314 17.113 1.00 61.12 83 ASN A N 1
ATOM 655 C CA . ASN A 1 83 ? -42.537 27.766 17.129 1.00 61.12 83 ASN A CA 1
ATOM 656 C C . ASN A 1 83 ? -43.574 28.305 18.129 1.00 61.12 83 ASN A C 1
ATOM 658 O O . ASN A 1 83 ? -44.773 28.254 17.857 1.00 61.12 83 ASN A O 1
ATOM 662 N N . ASN A 1 84 ? -43.134 28.761 19.303 1.00 60.78 84 ASN A N 1
ATOM 663 C CA . ASN A 1 84 ? -44.019 29.387 20.282 1.00 60.78 84 ASN A CA 1
ATOM 664 C C . ASN A 1 84 ? -44.193 30.869 19.896 1.00 60.78 84 ASN A C 1
ATOM 666 O O . ASN A 1 84 ? -43.201 31.607 19.931 1.00 60.78 84 ASN A O 1
ATOM 670 N N . PRO A 1 85 ? -45.389 31.338 19.490 1.00 57.84 85 PRO A N 1
ATOM 671 C CA . PRO A 1 85 ? -45.588 32.754 19.222 1.00 57.84 85 PRO A CA 1
ATOM 672 C C . PRO A 1 85 ? -45.472 33.530 20.538 1.00 57.84 85 PRO A C 1
ATOM 674 O O . PRO A 1 85 ? -46.186 33.264 21.503 1.00 57.84 85 PRO A O 1
ATOM 677 N N . LYS A 1 86 ? -44.533 34.481 20.575 1.00 57.06 86 LYS A N 1
ATOM 678 C CA . LYS A 1 86 ? -44.325 35.398 21.700 1.00 57.06 86 LYS A CA 1
ATOM 679 C C . LYS A 1 86 ? -45.635 36.137 21.996 1.00 57.06 86 LYS A C 1
ATOM 681 O O . LYS A 1 86 ? -46.117 36.885 21.148 1.00 57.06 86 LYS A O 1
ATOM 686 N N . THR A 1 87 ? -46.193 35.921 23.183 1.00 47.72 87 THR A N 1
ATOM 687 C CA . THR A 1 87 ? -47.290 36.726 23.727 1.00 47.72 87 THR A CA 1
ATOM 688 C C . THR A 1 87 ? -46.799 38.148 23.974 1.00 47.72 87 THR A C 1
ATOM 690 O O . THR A 1 87 ? -45.733 38.341 24.561 1.00 47.72 87 THR A O 1
ATOM 693 N N . THR A 1 88 ? -47.567 39.095 23.440 1.00 51.41 88 THR A N 1
ATOM 694 C CA . THR A 1 88 ? -47.416 40.553 23.545 1.00 51.41 88 THR A CA 1
ATOM 695 C C . THR A 1 88 ? -47.630 41.038 24.972 1.00 51.41 88 THR A C 1
ATOM 697 O O . THR A 1 88 ? -48.432 40.394 25.686 1.00 51.41 88 THR A O 1
#

Organism: NCBI:txid412755

Foldseek 3Di:
DDDPPPDPPDDDPVPPDDPVVVVVVVVVVVVLVVQLPPPCRHPVNVCVVPVPVVVVVVVVVPPPDPPPPPPDDDPDDDDDDDDDPDDD

pLDDT: mean 73.54, std 13.38, range [40.59, 93.38]

Secondary structure (DSSP, 8-state):
-----------PPTT---HHHHHHHHHHHHHHHHHHTSTTTSHHHHHHHSHHHHHHHHHHHS----------------------PPP-

Radius of gyration: 27.39 Å; chains: 1; bounding box: 64×52×73 Å